Protein AF-F3NF73-F1 (afdb_monomer_lite)

Secondary structure (DSSP, 8-state):
-----SS-EEE--TT-EEEE---TT-EEEEEE-SS-EEEEEE-SS-S-STT---HHHHHHHHGGG--STT-EEEEEETTHHHHHHHHHHH-TTSEEEEEE--S-EEEETT--EESSHHHHHHHHT-S------

Structure (mmCIF, N/CA/C/O backbone):
data_AF-F3NF73-F1
#
_entry.id   AF-F3NF73-F1
#
loop_
_atom_site.group_PDB
_atom_site.id
_atom_site.type_symbol
_atom_site.label_atom_id
_atom_site.label_alt_id
_atom_site.label_comp_id
_atom_site.label_asym_id
_atom_site.label_entity_id
_atom_site.label_seq_id
_atom_site.pdbx_PDB_ins_code
_atom_site.Cartn_x
_atom_site.Cartn_y
_atom_site.Cartn_z
_atom_site.occupancy
_atom_site.B_iso_or_equiv
_atom_site.auth_seq_id
_atom_site.auth_comp_id
_atom_site.auth_asym_id
_atom_site.auth_atom_id
_atom_site.pdbx_PDB_model_num
ATOM 1 N N . MET A 1 1 ? -12.069 3.235 -15.873 1.00 43.12 1 MET A N 1
ATOM 2 C CA . MET A 1 1 ? -11.121 4.372 -15.953 1.00 43.12 1 MET A CA 1
ATOM 3 C C . MET A 1 1 ? -9.745 3.858 -15.564 1.00 43.12 1 MET A C 1
ATOM 5 O O . MET A 1 1 ? -9.681 3.133 -14.585 1.00 43.12 1 MET A O 1
ATOM 9 N N . ARG A 1 2 ? -8.672 4.197 -16.294 1.00 45.69 2 ARG A N 1
ATOM 10 C CA . ARG A 1 2 ? -7.299 3.858 -15.869 1.00 45.69 2 ARG A CA 1
ATOM 11 C C . ARG A 1 2 ? -6.943 4.677 -14.631 1.00 45.69 2 ARG A C 1
ATOM 13 O O . ARG A 1 2 ? -6.975 5.909 -14.707 1.00 45.69 2 ARG A O 1
ATOM 20 N N . GLN A 1 3 ? -6.612 4.037 -13.513 1.00 47.16 3 GLN A N 1
ATOM 21 C CA . GLN A 1 3 ? -6.184 4.759 -12.309 1.00 47.16 3 GLN A CA 1
ATOM 22 C C . GLN A 1 3 ? -4.704 5.136 -12.411 1.00 47.16 3 GLN A C 1
ATOM 24 O O . GLN A 1 3 ? -3.843 4.515 -11.804 1.00 47.16 3 GLN A O 1
ATOM 29 N N . GLY A 1 4 ? -4.415 6.174 -13.200 1.00 47.41 4 GLY A N 1
ATOM 30 C CA . GLY A 1 4 ? -3.084 6.782 -13.274 1.00 47.41 4 GLY A CA 1
ATOM 31 C C . GLY A 1 4 ? -2.764 7.636 -12.041 1.00 47.41 4 GLY A C 1
ATOM 32 O O . GLY A 1 4 ? -3.638 8.320 -11.497 1.00 47.41 4 GLY A O 1
ATOM 33 N N . ASN A 1 5 ? -1.500 7.608 -11.606 1.00 55.12 5 ASN A N 1
ATOM 34 C CA . ASN A 1 5 ? -1.037 8.229 -10.364 1.00 55.12 5 ASN A CA 1
ATOM 35 C C . ASN A 1 5 ? -1.255 9.746 -10.378 1.00 55.12 5 ASN A C 1
ATOM 37 O O . ASN A 1 5 ? -0.649 10.478 -11.162 1.00 55.12 5 ASN A O 1
ATOM 41 N N . LYS A 1 6 ? -2.098 10.244 -9.469 1.00 51.03 6 LYS A N 1
ATOM 42 C CA . LYS A 1 6 ? -2.194 11.689 -9.216 1.00 51.03 6 LYS A CA 1
ATOM 43 C C . LYS A 1 6 ? -1.706 12.119 -7.836 1.00 51.03 6 LYS A C 1
ATOM 45 O O . LYS A 1 6 ? -1.393 13.296 -7.707 1.00 51.03 6 LYS A O 1
ATOM 50 N N . LYS A 1 7 ? -1.618 11.214 -6.849 1.00 61.75 7 LYS A N 1
ATOM 51 C CA . LYS A 1 7 ? -1.017 11.390 -5.507 1.00 61.75 7 LYS A CA 1
ATOM 52 C C . LYS A 1 7 ? -1.110 10.070 -4.729 1.00 61.75 7 LYS A C 1
ATOM 54 O O . LYS A 1 7 ? -2.041 9.298 -4.965 1.00 61.75 7 LYS A O 1
ATOM 59 N N . GLY A 1 8 ? -0.188 9.830 -3.792 1.00 72.44 8 GLY A N 1
ATOM 60 C CA . GLY A 1 8 ? -0.390 8.803 -2.766 1.00 72.44 8 GLY A CA 1
ATOM 61 C C . GLY A 1 8 ? -1.706 9.056 -2.020 1.00 72.44 8 GLY A C 1
ATOM 62 O O . GLY A 1 8 ? -2.080 10.206 -1.778 1.00 72.44 8 GLY A O 1
ATOM 63 N N . LYS A 1 9 ? -2.440 7.991 -1.703 1.00 84.25 9 LYS A N 1
ATOM 64 C CA . LYS A 1 9 ? -3.702 8.045 -0.956 1.00 84.25 9 LYS A CA 1
ATOM 65 C C . LYS A 1 9 ? -3.412 7.696 0.505 1.00 84.25 9 LYS A C 1
ATOM 67 O O . LYS A 1 9 ? -2.584 6.827 0.759 1.00 84.25 9 LYS A O 1
ATOM 72 N N . LYS A 1 10 ? -4.093 8.336 1.458 1.00 87.25 10 LYS A N 1
ATOM 73 C CA . LYS A 1 10 ? -4.008 7.984 2.885 1.00 87.25 10 LYS A CA 1
ATOM 74 C C . LYS A 1 10 ? -5.357 8.081 3.576 1.00 87.25 10 LYS A C 1
ATOM 76 O O . LYS A 1 10 ? -6.229 8.833 3.135 1.00 87.25 10 LYS A O 1
ATOM 81 N N . THR A 1 11 ? -5.512 7.356 4.672 1.00 88.19 11 THR A N 1
ATOM 82 C CA . THR A 1 11 ? -6.686 7.447 5.533 1.00 88.19 11 THR A CA 1
ATOM 83 C C . THR A 1 11 ? -6.364 7.024 6.963 1.00 88.19 11 THR A C 1
ATOM 85 O O . THR A 1 11 ? -5.512 6.172 7.186 1.00 88.19 11 THR A O 1
ATOM 88 N N . THR A 1 12 ? -7.062 7.627 7.919 1.00 90.62 12 THR A N 1
ATOM 89 C CA . THR A 1 12 ? -7.156 7.184 9.321 1.00 90.62 12 THR A CA 1
ATOM 90 C C . THR A 1 12 ? -8.554 6.639 9.642 1.00 90.62 12 THR A C 1
ATOM 92 O O . THR A 1 12 ? -8.845 6.265 10.773 1.00 90.62 12 THR A O 1
ATOM 95 N N . SER A 1 13 ? -9.459 6.625 8.656 1.00 90.81 13 SER A N 1
ATOM 96 C CA . SER A 1 13 ? -10.812 6.092 8.806 1.00 90.81 13 SER A CA 1
ATOM 97 C C . SER A 1 13 ? -10.782 4.594 8.544 1.00 90.81 13 SER A C 1
ATOM 99 O O . SER A 1 13 ? -10.415 4.175 7.448 1.00 90.81 13 SER A O 1
ATOM 101 N N . ARG A 1 14 ? -11.190 3.804 9.542 1.00 87.75 14 ARG A N 1
ATOM 102 C CA . ARG A 1 14 ? -11.182 2.334 9.476 1.00 87.75 14 ARG A CA 1
ATOM 103 C C . ARG A 1 14 ? -12.079 1.776 8.371 1.00 87.75 14 ARG A C 1
ATOM 105 O O . ARG A 1 14 ? -11.715 0.786 7.753 1.00 87.75 14 ARG A O 1
ATOM 112 N N . ASP A 1 15 ? -13.175 2.465 8.062 1.00 85.62 15 ASP A N 1
ATOM 113 C CA . ASP A 1 15 ? -14.158 2.025 7.062 1.00 85.62 15 ASP A CA 1
ATOM 114 C C . ASP A 1 15 ? -13.735 2.327 5.616 1.00 85.62 15 ASP A C 1
ATOM 116 O O . ASP A 1 15 ? -14.391 1.905 4.663 1.00 85.62 15 ASP A O 1
ATOM 120 N N . LYS A 1 16 ? -12.645 3.081 5.412 1.00 88.62 16 LYS A N 1
ATOM 121 C CA . LYS A 1 16 ? -12.166 3.403 4.066 1.00 88.62 16 LYS A CA 1
ATOM 122 C C . LYS A 1 16 ? -11.294 2.297 3.492 1.00 88.62 16 LYS A C 1
ATOM 124 O O . LYS A 1 16 ? -10.409 1.765 4.154 1.00 88.62 16 LYS A O 1
ATOM 129 N N . VAL A 1 17 ? -11.469 2.059 2.194 1.00 89.94 17 VAL A N 1
ATOM 130 C CA . VAL A 1 17 ? -10.586 1.214 1.386 1.00 89.94 17 VAL A CA 1
ATOM 131 C C . VAL A 1 17 ? -9.852 2.082 0.370 1.00 89.94 17 VAL A C 1
ATOM 133 O O . VAL A 1 17 ? -10.464 2.763 -0.452 1.00 89.94 17 VAL A O 1
ATOM 136 N N . LEU A 1 18 ? -8.525 2.058 0.415 1.00 90.19 18 LEU A N 1
ATOM 137 C CA . LEU A 1 18 ? -7.673 2.609 -0.629 1.00 90.19 18 LEU A CA 1
ATOM 138 C C . LEU A 1 18 ? -7.393 1.508 -1.645 1.00 90.19 18 LEU A C 1
ATOM 140 O O . LEU A 1 18 ? -7.080 0.377 -1.275 1.00 90.19 18 LEU A O 1
ATOM 144 N N . TYR A 1 19 ? -7.495 1.831 -2.928 1.00 89.94 19 TYR A N 1
ATOM 145 C CA . TYR A 1 19 ? -7.274 0.854 -3.984 1.00 89.94 19 TYR A CA 1
ATOM 146 C C . TYR A 1 19 ? -6.609 1.470 -5.214 1.00 89.94 19 TYR A C 1
ATOM 148 O O . TYR A 1 19 ? -6.630 2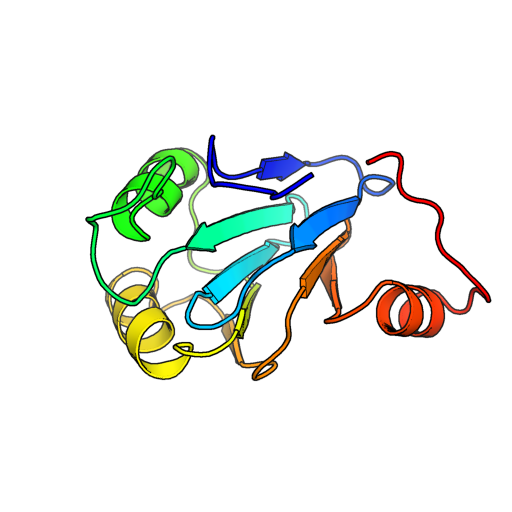.692 -5.420 1.00 89.94 19 TYR A O 1
ATOM 156 N N . THR A 1 20 ? -5.999 0.604 -6.018 1.00 87.19 20 THR A N 1
ATOM 157 C CA . THR A 1 20 ? -5.433 0.927 -7.326 1.00 87.19 20 THR A CA 1
ATOM 158 C C . THR A 1 20 ? -5.539 -0.279 -8.261 1.00 87.19 20 THR A C 1
ATOM 160 O O . THR A 1 20 ? -5.621 -1.423 -7.805 1.00 87.19 20 THR A O 1
ATOM 163 N N . SER A 1 21 ? -5.562 -0.010 -9.562 1.00 85.69 21 SER A N 1
ATOM 164 C CA . SER A 1 21 ? -5.677 -0.981 -10.652 1.00 85.69 21 SER A CA 1
ATOM 165 C C . SER A 1 21 ? -4.590 -0.733 -11.696 1.00 85.69 21 SER A C 1
ATOM 167 O O . SER A 1 21 ? -3.822 0.222 -11.571 1.00 85.69 21 SER A O 1
ATOM 169 N N . ASP A 1 22 ? -4.572 -1.564 -12.739 1.00 81.31 22 ASP A N 1
ATOM 170 C CA . ASP A 1 22 ? -3.681 -1.439 -13.895 1.00 81.31 22 ASP A CA 1
ATOM 171 C C . ASP A 1 22 ? -2.200 -1.490 -13.494 1.00 81.31 22 ASP A C 1
ATOM 173 O O . ASP A 1 22 ? -1.383 -0.707 -13.980 1.00 81.31 22 ASP A O 1
ATOM 177 N N . LEU A 1 23 ? -1.861 -2.379 -12.552 1.00 79.81 23 LEU A N 1
ATOM 178 C CA . LEU A 1 23 ? -0.494 -2.474 -12.056 1.00 79.81 23 LEU A CA 1
ATOM 179 C C . LEU A 1 23 ? 0.471 -2.963 -13.137 1.00 79.81 23 LEU A C 1
ATOM 181 O O . LEU A 1 23 ? 1.531 -2.367 -13.232 1.00 79.81 23 LEU A O 1
ATOM 185 N N . GLY A 1 24 ? 0.153 -3.959 -13.973 1.00 78.75 24 GLY A N 1
ATOM 186 C CA . GLY A 1 24 ? 1.092 -4.463 -14.988 1.00 78.75 24 GLY A CA 1
ATOM 187 C C . GLY A 1 24 ? 2.547 -4.562 -14.465 1.00 78.75 24 GLY A C 1
ATOM 188 O O . GLY A 1 24 ? 2.807 -5.342 -13.546 1.00 78.75 24 GLY A O 1
ATOM 189 N N . PRO A 1 25 ? 3.506 -3.751 -14.971 1.00 79.06 25 PRO A N 1
ATOM 190 C CA . PRO A 1 25 ? 4.877 -3.727 -14.452 1.00 79.06 25 PRO A CA 1
ATOM 191 C C . PRO A 1 25 ? 5.057 -2.965 -13.121 1.00 79.06 25 PRO A C 1
ATOM 193 O O . PRO A 1 25 ? 6.030 -3.231 -12.414 1.00 79.06 25 PRO A O 1
ATOM 196 N N . CYS A 1 26 ? 4.157 -2.038 -12.783 1.00 83.81 26 CYS A N 1
ATOM 197 C CA . CYS A 1 26 ? 4.168 -1.170 -11.604 1.00 83.81 26 CYS A CA 1
ATOM 198 C C . CYS A 1 26 ? 4.059 -1.936 -10.276 1.00 83.81 26 CYS A C 1
ATOM 200 O O . CYS A 1 26 ? 3.819 -3.144 -10.217 1.00 83.81 26 CYS A O 1
ATOM 202 N N . VAL A 1 27 ? 4.219 -1.196 -9.177 1.00 86.56 27 VAL A N 1
ATOM 203 C CA . VAL A 1 27 ? 4.120 -1.693 -7.804 1.00 86.56 27 VAL A CA 1
ATOM 204 C C . VAL A 1 27 ? 3.184 -0.808 -6.989 1.00 86.56 27 VAL A C 1
ATOM 206 O O . VAL A 1 27 ? 3.382 0.400 -6.883 1.00 86.56 27 VAL A O 1
ATOM 209 N N . ALA A 1 28 ? 2.190 -1.415 -6.351 1.00 89.56 28 ALA A N 1
ATOM 210 C CA . ALA A 1 28 ? 1.454 -0.809 -5.258 1.00 89.56 28 ALA A CA 1
ATOM 211 C C . ALA A 1 28 ? 2.231 -0.979 -3.948 1.00 89.56 28 ALA A C 1
ATOM 213 O O . ALA A 1 28 ? 2.527 -2.098 -3.524 1.00 89.56 28 ALA A O 1
ATOM 214 N N . VAL A 1 29 ? 2.513 0.140 -3.288 1.00 89.38 29 VAL A N 1
ATOM 215 C CA . VAL A 1 29 ? 3.095 0.217 -1.948 1.00 89.38 29 VAL A CA 1
ATOM 216 C C . VAL A 1 29 ? 1.978 0.555 -0.974 1.00 89.38 29 VAL A C 1
ATOM 218 O O . VAL A 1 29 ? 1.455 1.668 -0.990 1.00 89.38 29 VAL A O 1
ATOM 221 N N . CYS A 1 30 ? 1.597 -0.410 -0.147 1.00 91.56 30 CYS A N 1
ATOM 222 C CA . CYS A 1 30 ? 0.539 -0.269 0.847 1.00 91.56 30 CYS A CA 1
ATOM 223 C C . CYS A 1 30 ? 1.178 -0.254 2.235 1.00 91.56 30 CYS A C 1
ATOM 225 O O . CYS A 1 30 ? 1.877 -1.203 2.572 1.00 91.56 30 CYS A O 1
ATOM 227 N N . GLY A 1 31 ? 0.962 0.786 3.034 1.00 91.56 31 GLY A N 1
ATOM 228 C CA . GLY A 1 31 ? 1.553 0.882 4.369 1.00 91.56 31 GLY A CA 1
ATOM 229 C C . GLY A 1 31 ? 0.516 1.046 5.466 1.00 91.56 31 GLY A C 1
ATOM 230 O O . GLY A 1 31 ? -0.508 1.690 5.244 1.00 91.56 31 GLY A O 1
ATOM 231 N N . PHE A 1 32 ? 0.807 0.494 6.641 1.00 92.38 32 PHE A N 1
ATOM 232 C CA . PHE A 1 32 ? -0.002 0.643 7.848 1.00 92.38 32 PHE A CA 1
ATOM 233 C C . PHE A 1 32 ? 0.868 0.704 9.111 1.00 92.38 32 PHE A C 1
ATOM 235 O O . PHE A 1 32 ? 1.800 -0.090 9.229 1.00 92.38 32 PHE A O 1
ATOM 242 N N . ASP A 1 33 ? 0.558 1.604 10.048 1.00 90.06 33 ASP A N 1
ATOM 243 C CA . ASP A 1 33 ? 1.278 1.780 11.330 1.00 90.06 33 ASP A CA 1
ATOM 244 C C . ASP A 1 33 ? 0.453 1.415 12.580 1.00 90.06 33 ASP A C 1
ATOM 246 O O . ASP A 1 33 ? 0.888 1.652 13.704 1.00 90.06 33 ASP A O 1
ATOM 250 N N . GLY A 1 34 ? -0.754 0.869 12.405 1.00 89.88 34 GLY A N 1
ATOM 251 C CA . GLY A 1 34 ? -1.714 0.643 13.494 1.00 89.88 34 GLY A CA 1
ATOM 252 C C . GLY A 1 34 ? -2.844 1.677 13.559 1.00 89.88 34 GLY A C 1
ATOM 253 O O . GLY A 1 34 ? -3.891 1.396 14.142 1.00 89.88 34 GLY A O 1
ATOM 254 N N . ASN A 1 35 ? -2.675 2.844 12.931 1.00 90.25 35 ASN A N 1
ATOM 255 C CA . ASN A 1 35 ? -3.649 3.939 12.945 1.00 90.25 35 ASN A CA 1
ATOM 256 C C . ASN A 1 35 ? -3.920 4.545 11.556 1.00 90.25 35 ASN A C 1
ATOM 258 O O . ASN A 1 35 ? -5.028 4.992 11.265 1.00 90.25 35 ASN A O 1
ATOM 262 N N . THR A 1 36 ? -2.912 4.569 10.693 1.00 89.69 36 THR A N 1
ATOM 263 C CA . THR A 1 36 ? -2.918 5.235 9.395 1.00 89.69 36 THR A CA 1
ATOM 264 C C . THR A 1 36 ? -2.607 4.227 8.306 1.00 89.69 36 THR A C 1
ATOM 266 O O . THR A 1 36 ? -1.558 3.588 8.323 1.00 89.69 36 THR A O 1
ATOM 269 N N . ALA A 1 37 ? -3.483 4.138 7.309 1.00 91.25 37 ALA A N 1
ATOM 270 C CA . ALA A 1 37 ? -3.230 3.393 6.085 1.00 91.25 37 ALA A CA 1
ATOM 271 C C . ALA A 1 37 ? -2.837 4.344 4.948 1.00 91.25 37 ALA A C 1
ATOM 273 O O . ALA A 1 37 ? -3.419 5.424 4.791 1.00 91.25 37 ALA A O 1
ATOM 274 N N . PHE A 1 38 ? -1.889 3.933 4.108 1.00 89.19 38 PHE A N 1
ATOM 275 C CA . PHE A 1 38 ? -1.578 4.621 2.857 1.00 89.19 38 PHE A CA 1
ATOM 276 C C . PHE A 1 38 ? -1.418 3.660 1.685 1.00 89.19 38 PHE A C 1
ATOM 278 O O . PHE A 1 38 ? -1.121 2.478 1.847 1.00 89.19 38 PHE A O 1
ATOM 285 N N . MET A 1 39 ? -1.570 4.208 0.482 1.00 89.06 39 MET A N 1
ATOM 286 C CA . MET A 1 39 ? -1.306 3.523 -0.773 1.00 89.06 39 MET A CA 1
ATOM 287 C C . MET A 1 39 ? -0.591 4.447 -1.759 1.00 89.06 39 MET A C 1
ATOM 289 O O . MET A 1 39 ? -1.038 5.565 -2.021 1.00 89.06 39 MET A O 1
ATOM 293 N N . ILE A 1 40 ? 0.478 3.942 -2.365 1.00 86.19 40 ILE A N 1
ATOM 294 C CA . ILE A 1 40 ? 1.151 4.536 -3.521 1.00 86.19 40 ILE A CA 1
ATOM 295 C C . ILE A 1 40 ? 1.046 3.535 -4.662 1.00 86.19 40 ILE A C 1
ATOM 297 O O . ILE A 1 40 ? 1.371 2.370 -4.474 1.00 86.19 40 ILE A O 1
ATOM 301 N N . HIS A 1 41 ? 0.652 3.981 -5.845 1.00 85.81 41 HIS A N 1
ATOM 302 C CA . HIS A 1 41 ? 0.925 3.247 -7.074 1.00 85.81 41 HIS A CA 1
ATOM 303 C C . HIS A 1 41 ? 2.213 3.841 -7.655 1.00 85.81 41 HIS A C 1
ATOM 305 O O . HIS A 1 41 ? 2.316 5.051 -7.863 1.00 85.81 41 HIS A O 1
ATOM 311 N N . SER A 1 42 ? 3.235 3.007 -7.817 1.00 78.69 42 SER A N 1
ATOM 312 C CA . SER A 1 42 ? 4.566 3.412 -8.252 1.00 78.69 42 SER A CA 1
ATOM 313 C C . SER A 1 42 ? 4.927 2.731 -9.556 1.00 78.69 42 SER A C 1
ATOM 315 O O . SER A 1 42 ? 4.885 1.508 -9.666 1.00 78.69 42 SER A O 1
ATOM 317 N N . ASP A 1 43 ? 5.322 3.537 -10.534 1.00 73.19 43 ASP A N 1
ATOM 318 C CA . ASP A 1 43 ? 5.884 3.019 -11.769 1.00 73.19 43 ASP A CA 1
ATOM 319 C C . ASP A 1 43 ? 7.358 2.676 -11.561 1.00 73.19 43 ASP A C 1
ATOM 321 O O . ASP A 1 43 ? 8.212 3.542 -11.355 1.00 73.19 43 ASP A O 1
ATOM 325 N N . SER A 1 44 ? 7.641 1.388 -11.583 1.00 57.56 44 SER A N 1
ATOM 326 C CA . SER A 1 44 ? 8.944 0.792 -11.320 1.00 57.56 44 SER A CA 1
ATOM 327 C C . SER A 1 44 ? 9.867 0.736 -12.539 1.00 57.56 44 SER A C 1
ATOM 329 O O . SER A 1 44 ? 11.028 0.362 -12.386 1.00 57.56 44 SER A O 1
ATOM 331 N N . THR A 1 45 ? 9.385 1.100 -13.735 1.00 51.81 45 THR A N 1
ATOM 332 C CA . THR A 1 45 ? 10.125 0.931 -15.006 1.00 51.81 45 THR A CA 1
ATOM 333 C C . THR A 1 45 ? 10.699 2.220 -15.594 1.00 51.81 45 THR A C 1
ATOM 335 O O . THR A 1 45 ? 11.351 2.189 -16.634 1.00 51.81 45 THR A O 1
ATOM 338 N N . GLY A 1 46 ? 10.530 3.353 -14.913 1.00 47.00 46 GLY A N 1
ATOM 339 C CA . GLY A 1 46 ? 11.095 4.634 -15.336 1.00 47.00 46 GLY A CA 1
ATOM 340 C C . GLY A 1 46 ? 10.051 5.578 -15.930 1.00 47.00 46 GLY A C 1
ATOM 341 O O . GLY A 1 46 ? 9.535 5.361 -17.017 1.00 47.00 46 GLY A O 1
ATOM 342 N N . THR A 1 47 ? 9.746 6.620 -15.156 1.00 46.84 47 THR A N 1
ATOM 343 C CA . THR A 1 47 ? 9.477 8.047 -15.476 1.00 46.84 47 THR A CA 1
ATOM 344 C C . THR A 1 47 ? 8.817 8.542 -16.787 1.00 46.84 47 THR A C 1
ATOM 346 O O . THR A 1 47 ? 8.309 9.657 -16.776 1.00 46.84 47 THR A O 1
ATOM 349 N N . SER A 1 48 ? 8.730 7.819 -17.898 1.00 43.09 48 SER A N 1
ATOM 350 C CA . SER A 1 48 ? 8.267 8.319 -19.220 1.00 43.09 48 SER A CA 1
ATOM 351 C C . SER A 1 48 ? 6.743 8.214 -19.533 1.00 43.09 48 SER A C 1
ATOM 353 O O . SER A 1 48 ? 6.355 7.627 -20.540 1.00 43.09 48 SER A O 1
ATOM 355 N N . GLY A 1 49 ? 5.833 8.551 -18.614 1.00 40.97 49 GLY A N 1
ATOM 356 C CA . GLY A 1 49 ? 4.404 8.185 -18.707 1.00 40.97 49 GLY A CA 1
ATOM 357 C C . GLY A 1 49 ? 3.498 9.076 -17.864 1.00 40.97 49 GLY A C 1
ATOM 358 O O . GLY A 1 49 ? 3.908 9.645 -16.853 1.00 40.97 49 GLY A O 1
ATOM 359 N N . ILE A 1 50 ? 2.270 9.267 -18.340 1.00 35.88 50 ILE A N 1
ATOM 360 C CA . ILE A 1 50 ? 1.358 10.306 -17.850 1.00 35.88 50 ILE A CA 1
ATOM 361 C C . ILE A 1 50 ? 0.850 9.934 -16.452 1.00 35.88 50 ILE A C 1
ATOM 363 O O . ILE A 1 50 ? 0.212 8.901 -16.272 1.00 35.88 50 ILE A O 1
ATOM 367 N N . GLY A 1 51 ? 1.126 10.793 -15.465 1.00 44.19 51 GLY A N 1
ATOM 368 C CA . GLY A 1 51 ? 0.764 10.545 -14.069 1.00 44.19 51 GLY A CA 1
ATOM 369 C C . GLY A 1 51 ? 1.657 9.499 -13.410 1.00 44.19 51 GLY A C 1
ATOM 370 O O . GLY A 1 51 ? 1.145 8.602 -12.766 1.00 44.19 51 GLY A O 1
ATOM 371 N N . ARG A 1 52 ? 2.981 9.548 -13.597 1.00 50.75 52 ARG A N 1
ATOM 372 C CA . ARG A 1 52 ? 3.956 8.711 -12.876 1.00 50.75 52 ARG A CA 1
ATOM 373 C C . ARG A 1 52 ? 4.324 9.372 -11.545 1.00 50.75 52 ARG A C 1
ATOM 375 O O . ARG A 1 52 ? 4.994 10.397 -11.537 1.00 50.75 52 ARG A O 1
ATOM 382 N N . THR A 1 53 ? 3.899 8.805 -10.414 1.00 54.50 53 THR A N 1
ATOM 383 C CA . THR A 1 53 ? 4.489 9.155 -9.114 1.00 54.50 53 THR A CA 1
ATOM 384 C C . THR A 1 53 ? 5.731 8.290 -8.963 1.00 54.50 53 THR A C 1
ATOM 386 O O . THR A 1 53 ? 5.623 7.070 -8.811 1.00 54.50 53 THR A O 1
ATOM 389 N N . SER A 1 54 ? 6.919 8.898 -9.060 1.00 60.12 54 SER A N 1
ATOM 390 C CA . SER A 1 54 ? 8.139 8.166 -8.724 1.00 60.12 54 SER A CA 1
ATOM 391 C C . SER A 1 54 ? 8.001 7.663 -7.286 1.00 60.12 54 SER A C 1
ATOM 393 O O . SER A 1 54 ? 7.405 8.344 -6.447 1.00 60.12 54 SER A O 1
ATOM 395 N N . LEU A 1 55 ? 8.511 6.466 -6.987 1.00 64.50 55 LEU A N 1
ATOM 396 C CA . LEU A 1 55 ? 8.494 5.924 -5.624 1.00 64.50 55 LEU A CA 1
ATOM 397 C C . LEU A 1 55 ? 8.987 6.975 -4.616 1.00 64.50 55 LEU A C 1
ATOM 399 O O . LEU A 1 55 ? 8.374 7.174 -3.574 1.00 64.50 55 LEU A O 1
ATOM 403 N N . LYS A 1 56 ? 10.020 7.732 -5.008 1.00 63.09 56 LYS A N 1
ATOM 404 C CA . LYS A 1 56 ? 10.577 8.876 -4.284 1.00 63.09 56 LYS A CA 1
ATOM 405 C C . LYS A 1 56 ? 9.564 10.000 -4.038 1.00 63.09 56 LYS A C 1
ATOM 407 O O . LYS A 1 56 ? 9.495 10.477 -2.916 1.00 63.09 56 LYS A O 1
ATOM 412 N N . ASP A 1 57 ? 8.788 10.430 -5.030 1.00 64.25 57 ASP A N 1
ATOM 413 C CA . ASP A 1 57 ? 7.799 11.510 -4.859 1.00 64.25 57 ASP A CA 1
ATOM 414 C C . ASP A 1 57 ? 6.599 11.056 -4.030 1.00 64.25 57 ASP A C 1
ATOM 416 O O . ASP A 1 57 ? 6.109 11.797 -3.174 1.00 64.25 57 ASP A O 1
ATOM 420 N N . GLY A 1 58 ? 6.162 9.811 -4.242 1.00 66.19 58 GLY A N 1
ATOM 421 C CA . GLY A 1 58 ? 5.123 9.179 -3.436 1.00 66.19 58 GLY A CA 1
ATOM 422 C C . GLY A 1 58 ? 5.556 9.143 -1.981 1.00 66.19 58 GLY A C 1
ATOM 423 O O . GLY A 1 58 ? 4.850 9.644 -1.115 1.00 66.19 58 GLY A O 1
ATOM 424 N N . ILE A 1 59 ? 6.770 8.670 -1.729 1.00 64.94 59 ILE A N 1
ATOM 425 C CA . ILE A 1 59 ? 7.373 8.649 -0.404 1.00 64.94 59 ILE A CA 1
ATOM 426 C C . ILE A 1 59 ? 7.586 10.053 0.159 1.00 64.94 59 ILE A C 1
ATOM 428 O O . ILE A 1 59 ? 7.231 10.279 1.301 1.00 64.94 59 ILE A O 1
ATOM 432 N N . ASN A 1 60 ? 8.107 11.020 -0.596 1.00 63.56 60 ASN A N 1
ATOM 433 C CA . ASN A 1 60 ? 8.315 12.386 -0.102 1.00 63.56 60 ASN A CA 1
ATOM 434 C C . ASN A 1 60 ? 6.996 13.029 0.349 1.00 63.56 60 ASN A C 1
ATOM 436 O O . ASN A 1 60 ? 6.975 13.736 1.353 1.00 63.56 60 ASN A O 1
ATOM 440 N N . SER A 1 61 ? 5.881 12.727 -0.330 1.00 62.78 61 SER A N 1
ATOM 441 C CA . SER A 1 61 ? 4.545 13.136 0.127 1.00 62.78 61 SER A CA 1
ATOM 442 C C . SER A 1 61 ? 4.100 12.439 1.427 1.00 62.78 61 SER A C 1
ATOM 444 O O . SER A 1 61 ? 3.243 12.956 2.143 1.00 62.78 61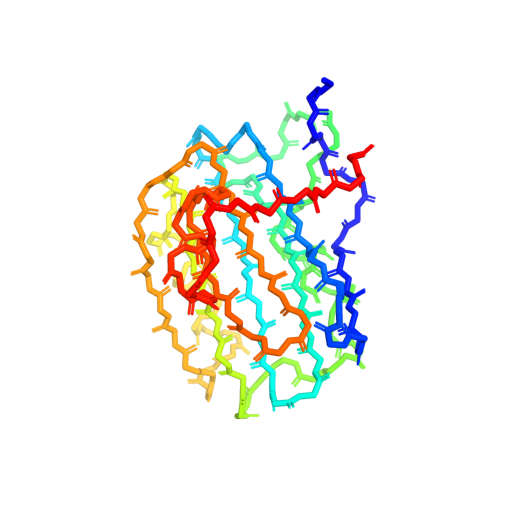 SER A O 1
ATOM 446 N N . LEU A 1 62 ? 4.716 11.300 1.755 1.00 61.06 62 LEU A N 1
ATOM 447 C CA . LEU A 1 62 ? 4.508 10.498 2.963 1.00 61.06 62 LEU A CA 1
ATOM 448 C C . LEU A 1 62 ? 5.558 10.740 4.062 1.00 61.06 62 LEU A C 1
ATOM 450 O O . LEU A 1 62 ? 5.297 10.366 5.197 1.00 61.06 62 LEU A O 1
ATOM 454 N N . VAL A 1 63 ? 6.710 11.375 3.792 1.00 53.06 63 VAL A N 1
ATOM 455 C CA . VAL A 1 63 ? 7.769 11.650 4.796 1.00 53.06 63 VAL A CA 1
ATOM 456 C C . VAL A 1 63 ? 7.233 12.490 5.961 1.00 53.06 63 VAL A C 1
ATOM 458 O O . VAL A 1 63 ? 7.676 12.317 7.091 1.00 53.06 63 VAL A O 1
ATOM 461 N N . ALA A 1 64 ? 6.200 13.306 5.736 1.00 57.44 64 ALA A N 1
ATOM 462 C CA . ALA A 1 64 ? 5.478 13.997 6.808 1.00 57.44 64 ALA A CA 1
ATOM 463 C C . ALA A 1 64 ? 4.741 13.054 7.792 1.00 57.44 64 ALA A C 1
ATOM 465 O O . ALA A 1 64 ? 4.257 13.516 8.818 1.00 57.44 64 ALA A O 1
ATOM 466 N N . MET A 1 65 ? 4.619 11.758 7.486 1.00 58.56 65 MET A N 1
ATOM 467 C CA . MET A 1 65 ? 3.910 10.753 8.291 1.00 58.56 65 MET A CA 1
ATOM 468 C C . MET A 1 65 ? 4.838 9.857 9.122 1.00 58.56 65 MET A C 1
ATOM 470 O O . MET A 1 65 ? 4.343 9.122 9.966 1.00 58.56 65 MET A O 1
ATOM 474 N N . GLY A 1 66 ? 6.156 9.884 8.882 1.00 60.31 66 GLY A N 1
ATOM 475 C CA . GLY A 1 66 ? 7.113 9.051 9.618 1.00 60.31 66 GLY A CA 1
ATOM 476 C C . GLY A 1 66 ? 7.058 7.557 9.273 1.00 60.31 66 GLY A C 1
ATOM 477 O O . GLY A 1 66 ? 7.006 6.730 10.175 1.00 60.31 66 GLY A O 1
ATOM 478 N N . THR A 1 67 ? 7.070 7.191 7.985 1.00 65.69 67 THR A N 1
ATOM 479 C CA . THR A 1 67 ? 7.194 5.786 7.547 1.00 65.69 67 THR A CA 1
ATOM 480 C C . THR A 1 67 ? 8.523 5.205 8.041 1.00 65.69 67 THR A C 1
ATOM 482 O O . THR A 1 67 ? 9.572 5.683 7.627 1.00 65.69 67 THR A O 1
ATOM 485 N N . GLY A 1 68 ? 8.506 4.235 8.951 1.00 71.56 68 GLY A N 1
ATOM 486 C CA . GLY A 1 68 ? 9.688 3.762 9.686 1.00 71.56 68 GLY A CA 1
ATOM 487 C C . GLY A 1 68 ? 9.322 2.666 10.689 1.00 71.56 68 GLY A C 1
ATOM 488 O O . GLY A 1 68 ? 8.427 1.872 10.410 1.00 71.56 68 GLY A O 1
ATOM 489 N N . SER A 1 69 ? 9.980 2.622 11.851 1.00 78.69 69 SER A N 1
ATOM 490 C CA . SER A 1 69 ? 9.644 1.663 12.918 1.00 78.69 69 SER A CA 1
ATOM 491 C C . SER A 1 69 ? 8.139 1.658 13.227 1.00 78.69 69 SER A C 1
ATOM 493 O O . SER A 1 69 ? 7.511 2.714 13.302 1.00 78.69 69 SER A O 1
ATOM 495 N N . GLY A 1 70 ? 7.554 0.464 13.350 1.00 83.19 70 GLY A N 1
ATOM 496 C CA . GLY A 1 70 ? 6.113 0.265 13.551 1.00 83.19 70 GLY A CA 1
ATOM 497 C C . GLY A 1 70 ? 5.278 0.189 12.266 1.00 83.19 70 GLY A C 1
ATOM 498 O O . GLY A 1 70 ? 4.125 -0.232 12.323 1.00 83.19 70 GLY A O 1
ATOM 499 N N . TRP A 1 71 ? 5.846 0.511 11.099 1.00 89.38 71 TRP A N 1
ATOM 500 C CA . TRP A 1 71 ? 5.143 0.359 9.825 1.00 89.38 71 TRP A CA 1
ATOM 501 C C . TRP A 1 71 ? 5.255 -1.057 9.265 1.00 89.38 71 TRP A C 1
ATOM 503 O O . TRP A 1 71 ? 6.339 -1.634 9.184 1.00 89.38 71 TRP A O 1
ATOM 513 N N . THR A 1 72 ? 4.134 -1.573 8.769 1.00 92.69 72 THR A N 1
ATOM 514 C CA . THR A 1 72 ? 4.082 -2.719 7.858 1.00 92.69 72 THR A CA 1
ATOM 515 C C . THR A 1 72 ? 3.861 -2.215 6.438 1.00 92.69 72 THR A C 1
ATOM 517 O O . THR A 1 72 ? 2.844 -1.587 6.151 1.00 92.69 72 THR A O 1
ATOM 520 N N . ILE A 1 73 ? 4.801 -2.502 5.539 1.00 91.75 73 ILE A N 1
ATOM 521 C CA . ILE A 1 73 ? 4.778 -2.118 4.128 1.00 91.75 73 ILE A CA 1
ATOM 522 C C . ILE A 1 73 ? 4.565 -3.370 3.275 1.00 91.75 73 ILE A C 1
ATOM 524 O O . ILE A 1 73 ? 5.452 -4.206 3.111 1.00 91.75 73 ILE A O 1
ATOM 528 N N . SER A 1 74 ? 3.373 -3.490 2.701 1.00 93.81 74 SER A N 1
ATOM 529 C CA . SER A 1 74 ? 3.010 -4.543 1.758 1.00 93.81 74 SER A CA 1
ATOM 530 C C . SER A 1 74 ? 3.221 -4.094 0.314 1.00 93.81 74 SER A C 1
ATOM 532 O O . SER A 1 74 ? 2.796 -3.006 -0.078 1.00 93.81 74 SER A O 1
ATOM 534 N N . LEU A 1 75 ? 3.840 -4.953 -0.494 1.00 91.88 75 LEU A N 1
ATOM 535 C CA . LEU A 1 75 ? 4.177 -4.676 -1.891 1.00 91.88 75 LEU A CA 1
ATOM 536 C C . LEU A 1 75 ? 3.447 -5.651 -2.821 1.00 91.88 75 LEU A C 1
ATOM 538 O O . LEU A 1 75 ? 3.557 -6.869 -2.664 1.00 91.88 75 LEU A O 1
ATOM 542 N N . ILE A 1 76 ? 2.710 -5.119 -3.796 1.00 92.06 76 ILE A N 1
ATOM 543 C CA . ILE A 1 76 ? 1.966 -5.887 -4.809 1.00 92.06 76 ILE A CA 1
ATOM 544 C C . ILE A 1 76 ? 2.347 -5.366 -6.197 1.00 92.06 76 ILE A C 1
ATOM 546 O O . ILE A 1 76 ? 2.318 -4.160 -6.402 1.00 92.06 76 ILE A O 1
ATOM 550 N N . GLY A 1 77 ? 2.652 -6.241 -7.158 1.00 88.56 77 GLY A N 1
ATOM 551 C CA . GLY A 1 77 ? 2.902 -5.849 -8.555 1.00 88.56 77 GLY A CA 1
ATOM 552 C C . GLY A 1 77 ? 4.116 -6.527 -9.192 1.00 88.56 77 GLY A C 1
ATOM 553 O O . GLY A 1 77 ? 4.707 -7.419 -8.584 1.00 88.56 77 GLY A O 1
ATOM 554 N N . GLY A 1 78 ? 4.463 -6.119 -10.416 1.00 81.62 78 GLY A N 1
ATOM 555 C CA . GLY A 1 78 ? 5.453 -6.795 -11.269 1.00 81.62 78 GLY A CA 1
ATOM 556 C C . GLY A 1 78 ? 6.919 -6.542 -10.906 1.00 81.62 78 GLY A C 1
ATOM 557 O O . GLY A 1 78 ? 7.773 -7.393 -11.120 1.00 81.62 78 GLY A O 1
ATOM 558 N N . SER A 1 79 ? 7.243 -5.393 -10.305 1.00 80.62 79 SER A N 1
ATOM 559 C CA . SER A 1 79 ? 8.643 -5.011 -10.020 1.00 80.62 79 SER A CA 1
ATOM 560 C C . SER A 1 79 ? 8.952 -4.865 -8.528 1.00 80.62 79 SER A C 1
ATOM 562 O O . SER A 1 79 ? 9.730 -4.002 -8.107 1.00 80.62 79 SER A O 1
ATOM 564 N N . VAL A 1 80 ? 8.317 -5.700 -7.705 1.00 83.50 80 VAL A N 1
ATOM 565 C CA . VAL A 1 80 ? 8.458 -5.682 -6.240 1.00 83.50 80 VAL A CA 1
ATOM 566 C C . VAL A 1 80 ? 9.922 -5.727 -5.767 1.00 83.50 80 VAL A C 1
ATOM 568 O O . VAL A 1 80 ? 10.243 -4.923 -4.891 1.00 83.50 80 VAL A O 1
ATOM 571 N N . PRO A 1 81 ? 10.832 -6.564 -6.319 1.00 82.00 81 PRO A N 1
ATOM 572 C CA . PRO A 1 81 ? 12.209 -6.650 -5.819 1.00 82.00 81 PRO A CA 1
ATOM 573 C C . PRO A 1 81 ? 12.959 -5.310 -5.825 1.00 82.00 81 PRO A C 1
ATOM 575 O O . PRO A 1 81 ? 13.501 -4.909 -4.798 1.00 82.00 81 PRO A O 1
ATOM 578 N N . GLY A 1 82 ? 12.928 -4.569 -6.940 1.00 76.44 82 GLY A N 1
ATOM 579 C CA . GLY A 1 82 ? 13.615 -3.275 -7.047 1.00 76.44 82 GLY A CA 1
ATOM 580 C C . GLY A 1 82 ? 13.009 -2.200 -6.138 1.00 76.44 82 GLY A C 1
ATOM 581 O O . GLY A 1 82 ? 13.732 -1.450 -5.482 1.00 76.44 82 GLY A O 1
ATOM 582 N N . CYS A 1 83 ? 11.675 -2.169 -6.038 1.00 79.75 83 CYS A N 1
ATOM 583 C CA . CYS A 1 83 ? 10.963 -1.271 -5.126 1.00 79.75 83 CYS A CA 1
ATOM 584 C C . CYS A 1 83 ? 11.302 -1.567 -3.655 1.00 79.75 83 CYS A C 1
ATOM 586 O O . CYS A 1 83 ? 11.501 -0.648 -2.860 1.00 79.75 83 CYS A O 1
ATOM 588 N N . MET A 1 84 ? 11.383 -2.848 -3.295 1.00 84.56 84 MET A N 1
ATOM 589 C CA . MET A 1 84 ? 11.681 -3.302 -1.940 1.00 84.56 84 MET A CA 1
ATOM 590 C C . MET A 1 84 ? 13.100 -2.931 -1.516 1.00 84.56 84 MET A C 1
ATOM 592 O O . MET A 1 84 ? 13.263 -2.365 -0.438 1.00 84.56 84 MET A O 1
ATOM 596 N N . SER A 1 85 ? 14.105 -3.153 -2.371 1.00 83.00 85 SER A N 1
ATOM 597 C CA . SER A 1 85 ? 15.490 -2.765 -2.067 1.00 83.00 85 SER A CA 1
ATOM 598 C C . SER A 1 85 ? 15.632 -1.261 -1.818 1.00 83.00 85 SER A C 1
ATOM 600 O O . SER A 1 85 ? 16.310 -0.860 -0.875 1.00 83.00 85 SER A O 1
ATOM 602 N N . TYR A 1 86 ? 14.957 -0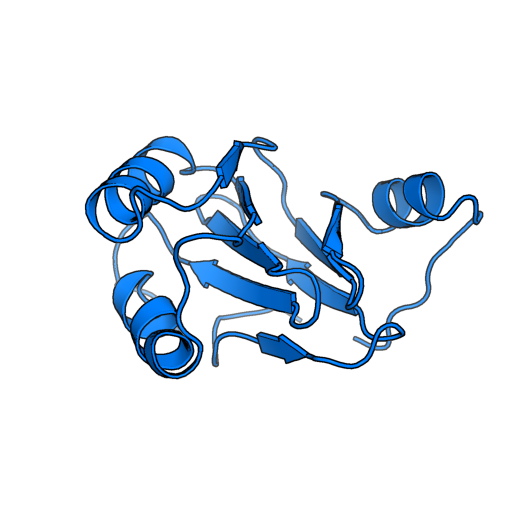.422 -2.615 1.00 80.88 86 TYR A N 1
ATOM 603 C CA . TYR A 1 86 ? 14.948 1.029 -2.402 1.00 80.88 86 TYR A CA 1
ATOM 604 C C . TYR A 1 86 ? 14.324 1.414 -1.053 1.00 80.88 86 TYR A C 1
ATOM 606 O O . TYR A 1 86 ? 14.864 2.252 -0.330 1.00 80.88 86 TYR A O 1
ATOM 614 N N . LEU A 1 87 ? 13.186 0.805 -0.707 1.00 82.06 87 LEU A N 1
ATOM 615 C CA . LEU A 1 87 ? 12.488 1.090 0.545 1.00 82.06 87 LEU A CA 1
ATOM 616 C C . LEU A 1 87 ? 13.293 0.630 1.763 1.00 82.06 87 LEU A C 1
ATOM 618 O O . LEU A 1 87 ? 13.459 1.413 2.689 1.00 82.06 87 LEU A O 1
ATOM 622 N N . GLN A 1 88 ? 13.854 -0.580 1.739 1.00 86.62 88 GLN A N 1
ATOM 623 C CA . GLN A 1 88 ? 14.642 -1.136 2.846 1.00 86.62 88 GLN A CA 1
ATOM 624 C C . GLN A 1 88 ? 15.882 -0.298 3.173 1.00 86.62 88 GLN A C 1
ATOM 626 O O . GLN A 1 88 ? 16.220 -0.142 4.342 1.00 86.62 88 GLN A O 1
ATOM 631 N N . GLN A 1 89 ? 16.531 0.302 2.169 1.00 83.00 89 GLN A N 1
ATOM 632 C CA . GLN A 1 89 ? 17.649 1.227 2.402 1.00 83.00 89 GLN A CA 1
ATOM 633 C C . GLN A 1 89 ? 17.221 2.518 3.111 1.00 83.00 89 GLN A C 1
ATOM 635 O O . GLN A 1 89 ? 18.034 3.154 3.778 1.00 83.00 89 GLN A O 1
ATOM 640 N N . ARG A 1 90 ? 15.965 2.942 2.937 1.00 80.56 90 ARG A N 1
ATOM 641 C CA . ARG A 1 90 ? 15.464 4.239 3.413 1.00 80.56 90 ARG A CA 1
ATOM 642 C C . ARG A 1 90 ? 14.648 4.129 4.699 1.00 80.56 90 ARG A C 1
ATOM 644 O O . ARG A 1 90 ? 14.650 5.065 5.491 1.00 80.56 90 ARG A O 1
ATOM 651 N N . TYR A 1 91 ? 13.995 2.989 4.895 1.00 83.94 91 TYR A N 1
ATOM 652 C CA . TYR A 1 91 ? 13.156 2.642 6.039 1.00 83.94 91 TYR A CA 1
ATOM 653 C C . TYR A 1 91 ? 13.528 1.240 6.541 1.00 83.94 91 TYR A C 1
ATOM 655 O O . TYR A 1 91 ? 12.737 0.304 6.392 1.00 83.94 91 TYR A O 1
ATOM 663 N N . PRO A 1 92 ? 14.742 1.061 7.091 1.00 86.31 92 PRO A N 1
ATOM 664 C CA . PRO A 1 92 ? 15.240 -0.255 7.494 1.00 86.31 92 PRO A CA 1
ATOM 665 C C . PRO A 1 92 ? 14.416 -0.890 8.620 1.00 86.31 92 PRO A C 1
ATOM 667 O O . PRO A 1 92 ? 14.324 -2.110 8.690 1.00 86.31 92 PRO A O 1
ATOM 670 N N . ASP A 1 93 ? 13.769 -0.070 9.452 1.00 87.56 93 ASP A N 1
ATOM 671 C CA . ASP A 1 93 ? 13.013 -0.530 10.624 1.00 87.56 93 ASP A CA 1
ATOM 672 C C . ASP A 1 93 ? 11.546 -0.878 10.319 1.00 87.56 93 ASP A C 1
ATOM 674 O O . ASP A 1 93 ? 10.806 -1.306 11.206 1.00 87.56 93 ASP A O 1
ATOM 678 N N . ALA A 1 94 ? 11.094 -0.672 9.079 1.00 89.06 94 ALA A N 1
ATOM 679 C CA . ALA A 1 94 ? 9.766 -1.100 8.660 1.00 89.06 94 ALA A CA 1
ATOM 680 C C . ALA A 1 94 ? 9.745 -2.614 8.396 1.00 89.06 94 ALA A C 1
ATOM 682 O O . ALA A 1 94 ? 10.712 -3.206 7.917 1.00 89.06 94 ALA A O 1
ATOM 683 N N . SER A 1 95 ? 8.604 -3.248 8.650 1.00 91.81 95 SER A N 1
ATOM 684 C CA . SER A 1 95 ? 8.356 -4.632 8.246 1.00 91.81 95 SER A CA 1
ATOM 685 C C . SER A 1 95 ? 7.886 -4.679 6.796 1.00 91.81 95 SER A C 1
ATOM 687 O O . SER A 1 95 ? 6.996 -3.925 6.411 1.00 91.81 95 SER A O 1
ATOM 689 N N . TYR A 1 96 ? 8.438 -5.584 5.988 1.00 90.94 96 TYR A N 1
ATOM 690 C CA . TYR A 1 96 ? 8.126 -5.687 4.559 1.00 90.94 96 TYR A CA 1
ATOM 691 C C . TYR A 1 96 ? 7.404 -6.989 4.230 1.00 90.94 96 TYR A C 1
ATOM 693 O O . TYR A 1 96 ? 7.844 -8.066 4.624 1.00 90.94 96 TYR A O 1
ATOM 701 N N . VAL A 1 97 ? 6.321 -6.895 3.457 1.00 93.44 97 VAL A N 1
ATOM 702 C CA . VAL A 1 97 ? 5.504 -8.045 3.052 1.00 93.44 97 VAL A CA 1
ATOM 703 C C . VAL A 1 97 ? 5.348 -8.061 1.527 1.00 93.44 97 VAL A C 1
ATOM 705 O O . VAL A 1 97 ? 4.481 -7.371 0.982 1.00 93.44 97 VAL A O 1
ATOM 708 N N . PRO A 1 98 ? 6.160 -8.840 0.792 1.00 91.75 98 PRO A N 1
ATOM 709 C CA . PRO A 1 98 ? 5.945 -9.036 -0.632 1.00 91.75 98 PRO A CA 1
ATOM 710 C C . PRO A 1 98 ? 4.735 -9.952 -0.829 1.00 91.75 98 PRO A C 1
ATOM 712 O O . PRO A 1 98 ? 4.745 -11.122 -0.453 1.00 91.75 98 PRO A O 1
ATOM 715 N N . LEU A 1 99 ? 3.674 -9.428 -1.432 1.00 91.06 99 LEU A N 1
ATOM 716 C CA . LEU A 1 99 ? 2.479 -10.212 -1.732 1.00 91.06 99 LEU A CA 1
ATOM 717 C C . LEU A 1 99 ? 2.543 -10.813 -3.140 1.00 91.06 99 LEU A C 1
ATOM 719 O O . LEU A 1 99 ? 1.820 -11.767 -3.417 1.00 91.06 99 LEU A O 1
ATOM 723 N N . GLY A 1 100 ? 3.419 -10.309 -4.014 1.00 88.44 100 GLY A N 1
ATOM 724 C CA . GLY A 1 100 ? 3.652 -10.784 -5.383 1.00 88.44 100 GLY A CA 1
ATOM 725 C C . GLY A 1 100 ? 2.783 -10.080 -6.428 1.00 88.44 100 GLY A C 1
ATOM 726 O O . GLY A 1 100 ? 2.054 -9.139 -6.115 1.00 88.44 100 GLY A O 1
ATOM 727 N N . GLU A 1 101 ? 2.816 -10.579 -7.659 1.00 88.81 101 GLU A N 1
ATOM 728 C CA . GLU A 1 101 ? 2.188 -9.929 -8.818 1.00 88.81 101 GLU A CA 1
ATOM 729 C C . GLU A 1 101 ? 0.652 -9.906 -8.744 1.00 88.81 101 GLU A C 1
ATOM 731 O O . GLU A 1 101 ? 0.024 -10.798 -8.153 1.00 88.81 101 GLU A O 1
ATOM 736 N N . SER A 1 102 ? 0.054 -8.843 -9.287 1.00 89.31 102 SER A N 1
ATOM 737 C CA . SER A 1 102 ? -1.392 -8.618 -9.404 1.00 89.31 102 SER A CA 1
ATOM 738 C C . SER A 1 102 ? -1.653 -7.412 -10.302 1.00 89.31 102 SER A C 1
ATOM 740 O O . SER A 1 102 ? -0.842 -6.493 -10.306 1.00 89.31 102 SER A O 1
ATOM 742 N N . GLU A 1 103 ? -2.823 -7.358 -10.939 1.00 86.44 103 GLU A N 1
ATOM 743 C CA . GLU A 1 103 ? -3.315 -6.170 -11.658 1.00 86.44 103 GLU A CA 1
ATOM 744 C C . GLU A 1 103 ? -3.903 -5.095 -10.734 1.00 86.44 103 GLU A C 1
ATOM 746 O O . GLU A 1 103 ? -4.125 -3.961 -11.153 1.00 86.44 103 GLU A O 1
ATOM 751 N N . GLY A 1 104 ? -4.163 -5.429 -9.469 1.00 88.56 104 GLY A N 1
ATOM 752 C CA . GLY A 1 104 ? -4.736 -4.498 -8.503 1.00 88.56 104 GLY A CA 1
ATOM 753 C C . GLY A 1 104 ? -4.281 -4.744 -7.073 1.00 88.56 104 GLY A C 1
ATOM 754 O O . GLY A 1 104 ? -3.781 -5.819 -6.721 1.00 88.56 104 GLY A O 1
ATOM 755 N N . ALA A 1 105 ? -4.477 -3.723 -6.247 1.00 91.38 105 ALA A N 1
ATOM 756 C CA . ALA A 1 105 ? -4.150 -3.734 -4.831 1.00 91.38 105 ALA A CA 1
ATOM 757 C C . ALA A 1 105 ? -5.178 -2.937 -4.029 1.00 91.38 105 ALA A C 1
ATOM 759 O O . ALA A 1 105 ? -5.708 -1.928 -4.494 1.00 91.38 105 ALA A O 1
ATOM 760 N N . TYR A 1 106 ? -5.426 -3.404 -2.810 1.00 92.88 106 TYR A N 1
ATOM 761 C CA . TYR A 1 106 ? -6.399 -2.862 -1.872 1.00 92.88 106 TYR A CA 1
ATOM 762 C C . TYR A 1 106 ? -5.767 -2.840 -0.482 1.00 92.88 106 TYR A C 1
ATOM 764 O O . TYR A 1 106 ? -5.127 -3.819 -0.097 1.00 92.88 106 TYR A O 1
ATOM 772 N N . ILE A 1 107 ? -5.968 -1.757 0.262 1.00 92.56 107 ILE A N 1
ATOM 773 C CA . ILE A 1 107 ? -5.661 -1.653 1.690 1.00 92.56 107 ILE A CA 1
ATOM 774 C C . ILE A 1 107 ? -6.801 -0.928 2.395 1.00 92.56 107 ILE A C 1
ATOM 776 O O . ILE A 1 107 ? -7.256 0.123 1.945 1.00 92.56 107 ILE A O 1
ATOM 780 N N . THR A 1 108 ? -7.272 -1.491 3.492 1.00 91.88 108 THR A N 1
ATOM 781 C CA . THR A 1 108 ? -8.293 -0.886 4.352 1.00 91.88 108 THR A CA 1
ATOM 782 C C . THR A 1 108 ? -7.676 -0.002 5.428 1.00 91.88 108 THR A C 1
ATOM 784 O O . THR A 1 108 ? -6.481 -0.086 5.714 1.00 91.88 108 THR A O 1
ATOM 787 N N . GLY A 1 109 ? -8.485 0.863 6.039 1.00 88.75 109 GLY A N 1
ATOM 788 C CA . GLY A 1 109 ? -8.041 1.775 7.094 1.00 88.75 109 GLY A CA 1
ATOM 789 C C . GLY A 1 109 ? -7.563 1.096 8.380 1.00 88.75 109 GLY A C 1
ATOM 790 O O . GLY A 1 109 ? -6.925 1.747 9.199 1.00 88.75 109 GLY A O 1
ATOM 791 N N . ASP A 1 110 ? -7.840 -0.196 8.551 1.00 90.94 110 ASP A N 1
ATOM 792 C CA . ASP A 1 110 ? -7.349 -1.053 9.640 1.00 90.94 110 ASP A CA 1
ATOM 793 C C . ASP A 1 110 ? -6.160 -1.955 9.223 1.00 90.94 110 ASP A C 1
ATOM 795 O O . ASP A 1 110 ? -5.727 -2.803 10.002 1.00 90.94 110 ASP A O 1
ATOM 799 N N . GLY A 1 111 ? -5.615 -1.772 8.012 1.00 90.56 111 GLY A N 1
ATOM 800 C CA . GLY A 1 111 ? -4.370 -2.406 7.570 1.00 90.56 111 GLY A CA 1
ATOM 801 C C . GLY A 1 111 ? -4.511 -3.738 6.828 1.00 90.56 111 GLY A C 1
ATOM 802 O O . GLY A 1 111 ? -3.498 -4.375 6.525 1.00 90.56 111 GLY A O 1
ATOM 803 N N . VAL A 1 112 ? -5.723 -4.182 6.482 1.00 92.50 112 VAL A N 1
ATOM 804 C CA . VAL A 1 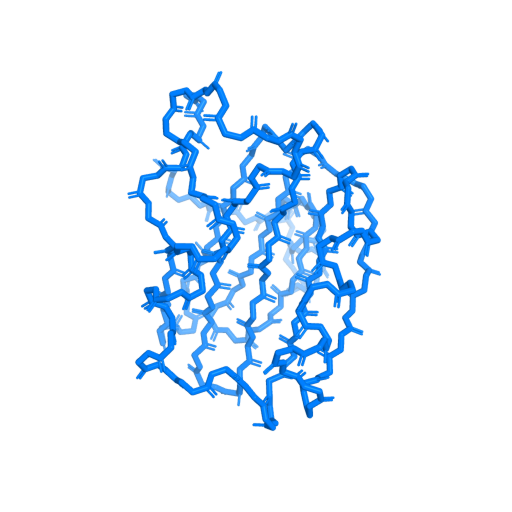112 ? -5.917 -5.414 5.701 1.00 92.50 112 VAL A CA 1
ATOM 805 C C . VAL A 1 112 ? -5.581 -5.176 4.228 1.00 92.50 112 VAL A C 1
ATOM 807 O O . VAL A 1 112 ? -6.258 -4.433 3.520 1.00 92.50 112 VAL A O 1
ATOM 810 N N . VAL A 1 113 ? -4.546 -5.866 3.737 1.00 93.81 113 VAL A N 1
ATOM 811 C CA . VAL A 1 113 ? -4.086 -5.764 2.342 1.00 93.81 113 VAL A CA 1
ATOM 812 C C . VAL A 1 113 ? -4.543 -6.958 1.502 1.00 93.81 113 VAL A C 1
ATOM 814 O O . VAL A 1 113 ? -4.435 -8.113 1.923 1.00 93.81 113 VAL A O 1
ATOM 817 N N . ALA A 1 114 ? -5.012 -6.706 0.280 1.00 93.81 114 ALA A N 1
ATOM 818 C CA . ALA A 1 114 ? -5.412 -7.748 -0.661 1.00 93.81 114 ALA A CA 1
ATOM 819 C C . ALA A 1 114 ? -5.118 -7.385 -2.122 1.00 93.81 114 ALA A C 1
ATOM 821 O O . ALA A 1 114 ? -5.030 -6.224 -2.504 1.00 93.81 114 ALA A O 1
ATOM 822 N N . LYS A 1 115 ? -5.013 -8.421 -2.962 1.00 92.50 115 LYS A N 1
ATOM 823 C CA . LYS A 1 115 ? -4.775 -8.308 -4.413 1.00 92.50 115 LYS A CA 1
ATOM 824 C C . LYS A 1 115 ? -6.042 -8.117 -5.251 1.00 92.50 115 LYS A C 1
ATOM 826 O O . LYS A 1 115 ? -5.967 -7.825 -6.435 1.00 92.50 115 LYS A O 1
ATOM 831 N N . SER A 1 116 ? -7.211 -8.363 -4.671 1.00 89.31 116 SER A N 1
ATOM 832 C CA . SER A 1 116 ? -8.497 -8.265 -5.363 1.00 89.31 116 SER A CA 1
ATOM 833 C C . SER A 1 116 ? -9.618 -8.000 -4.366 1.00 89.31 116 SER A C 1
ATOM 835 O O . SER A 1 116 ? -9.506 -8.413 -3.208 1.00 89.31 116 SER A O 1
ATOM 837 N N . LYS A 1 117 ? -10.727 -7.397 -4.823 1.00 88.38 117 LYS A N 1
ATOM 838 C CA . LYS A 1 117 ? -11.934 -7.204 -3.995 1.00 88.38 117 LYS A CA 1
ATOM 839 C C . LYS A 1 117 ? -12.416 -8.519 -3.378 1.00 88.38 117 LYS A C 1
ATOM 841 O O . LYS A 1 117 ? -12.708 -8.562 -2.193 1.00 88.38 117 LYS A O 1
ATOM 846 N N . ARG A 1 118 ? -12.402 -9.618 -4.145 1.00 87.56 118 ARG A N 1
ATOM 847 C CA . ARG A 1 118 ? -12.779 -10.956 -3.651 1.00 87.56 118 ARG A CA 1
ATOM 848 C C . ARG A 1 118 ? -11.883 -11.437 -2.508 1.00 87.56 118 ARG A C 1
ATOM 850 O O . ARG A 1 118 ? -12.375 -11.995 -1.536 1.00 87.56 118 ARG A O 1
ATOM 857 N N . ARG A 1 119 ? -10.564 -11.241 -2.616 1.00 87.75 119 ARG A N 1
ATOM 858 C CA . ARG A 1 119 ? -9.635 -11.613 -1.537 1.00 87.75 119 ARG A CA 1
ATOM 859 C C . ARG A 1 119 ? -9.795 -10.711 -0.321 1.00 87.75 119 ARG A C 1
ATOM 861 O O . ARG A 1 119 ? -9.629 -11.193 0.791 1.00 87.75 119 ARG A O 1
ATOM 868 N N . LEU A 1 120 ? -10.114 -9.436 -0.533 1.00 88.31 120 LEU A N 1
ATOM 869 C CA . LEU A 1 120 ? -10.412 -8.514 0.554 1.00 88.31 120 LEU A CA 1
ATOM 870 C C . LEU A 1 120 ? -11.680 -8.950 1.300 1.00 88.31 120 LEU A C 1
ATOM 872 O O . LEU A 1 120 ? -11.629 -9.128 2.508 1.00 88.31 120 LEU A O 1
ATOM 876 N N . ALA A 1 121 ? -12.758 -9.242 0.571 1.00 86.62 121 ALA A N 1
ATOM 877 C CA . ALA A 1 121 ? -14.013 -9.753 1.119 1.00 86.62 121 ALA A CA 1
ATOM 878 C C . ALA A 1 121 ? -13.791 -11.027 1.954 1.00 86.62 121 ALA A C 1
ATOM 880 O O . ALA A 1 121 ? -14.175 -11.080 3.119 1.00 86.62 121 ALA A O 1
ATOM 881 N N . GLY A 1 122 ? -13.028 -11.988 1.417 1.00 85.19 122 GLY A N 1
ATOM 882 C CA . GLY A 1 122 ? -12.659 -13.203 2.146 1.00 85.19 122 GLY A CA 1
ATOM 883 C C . GLY A 1 122 ? -11.849 -12.953 3.425 1.00 85.19 122 GLY A C 1
ATOM 884 O O . GLY A 1 122 ? -12.012 -13.690 4.390 1.00 85.19 122 GLY A O 1
ATOM 885 N N . ARG A 1 123 ? -11.011 -11.906 3.476 1.00 84.44 123 ARG A N 1
ATOM 886 C CA . ARG A 1 123 ? -10.296 -11.519 4.708 1.00 84.44 123 ARG A CA 1
ATOM 887 C C . ARG A 1 123 ? -11.203 -10.854 5.742 1.00 84.44 123 ARG A C 1
ATOM 889 O O . ARG A 1 123 ? -10.932 -10.980 6.929 1.00 84.44 123 ARG A O 1
ATOM 896 N N . TYR A 1 124 ? -12.262 -10.189 5.295 1.00 80.38 124 TYR A N 1
ATOM 897 C CA . TYR A 1 124 ? -13.289 -9.599 6.155 1.00 80.38 124 TYR A CA 1
ATOM 898 C C . TYR A 1 124 ? -14.395 -10.578 6.560 1.00 80.38 124 TYR A C 1
ATOM 900 O O . TYR A 1 124 ? -15.255 -10.219 7.357 1.00 80.38 124 TYR A O 1
ATOM 908 N N . GLY A 1 125 ? -14.399 -11.799 6.017 1.00 82.19 125 GLY A N 1
ATOM 909 C CA . GLY A 1 125 ? -15.477 -12.758 6.255 1.00 82.19 125 GLY A CA 1
ATOM 910 C C . GLY A 1 125 ? -16.814 -12.334 5.640 1.00 82.19 125 GLY A C 1
ATOM 911 O O . GLY A 1 125 ? -17.861 -12.720 6.149 1.00 82.19 125 GLY A O 1
ATOM 912 N N . VAL A 1 126 ? -16.785 -11.536 4.567 1.00 82.56 126 VAL A N 1
ATOM 913 C CA . VAL A 1 126 ? -17.977 -11.094 3.825 1.00 82.56 126 VAL A CA 1
ATOM 914 C C . VAL A 1 126 ? -17.958 -11.635 2.395 1.00 82.56 126 VAL A C 1
ATOM 916 O O . VAL A 1 126 ? -16.895 -11.911 1.837 1.00 82.56 126 VAL A O 1
ATOM 919 N N . ASP A 1 127 ? -19.132 -11.750 1.774 1.00 81.00 127 ASP A N 1
ATOM 920 C CA . ASP A 1 127 ? -19.262 -12.314 0.422 1.00 81.00 127 ASP A CA 1
ATOM 921 C C . ASP A 1 127 ? -18.766 -11.365 -0.677 1.00 81.00 127 ASP A C 1
ATOM 923 O O . ASP A 1 127 ? -18.237 -11.790 -1.708 1.00 81.00 127 ASP A O 1
AT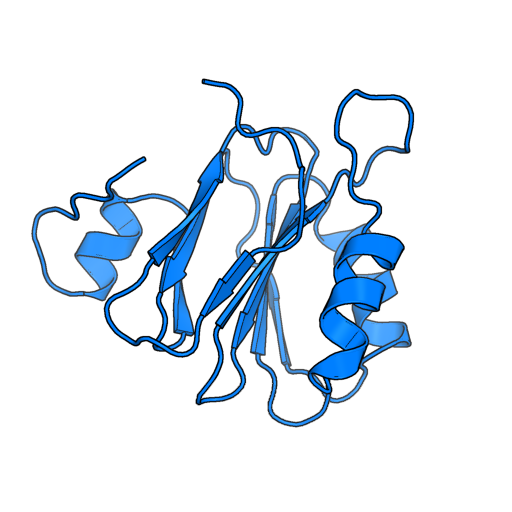OM 927 N N . SER A 1 128 ? -18.924 -10.056 -0.467 1.00 83.38 128 SER A N 1
ATOM 928 C CA . SER A 1 128 ? -18.471 -9.027 -1.401 1.00 83.38 128 SER A CA 1
ATOM 929 C C . SER A 1 128 ? -18.198 -7.704 -0.689 1.00 83.38 128 SER A C 1
ATOM 931 O O . SER A 1 128 ? -18.695 -7.459 0.406 1.00 83.38 128 SER A O 1
ATOM 933 N N . ILE A 1 129 ? -17.385 -6.856 -1.321 1.00 81.31 129 ILE A N 1
ATOM 934 C CA . ILE A 1 129 ? -17.118 -5.487 -0.876 1.00 81.31 129 ILE A CA 1
ATOM 935 C C . ILE A 1 129 ? -17.443 -4.553 -2.036 1.00 81.31 129 ILE A C 1
ATOM 937 O O . ILE A 1 129 ? -16.869 -4.683 -3.124 1.00 81.31 129 ILE A O 1
ATOM 941 N N . THR A 1 130 ? -18.328 -3.596 -1.779 1.00 81.25 130 THR A N 1
ATOM 942 C CA . THR A 1 130 ? -18.588 -2.469 -2.673 1.00 81.25 130 THR A CA 1
ATOM 943 C C . THR A 1 130 ? -17.635 -1.339 -2.309 1.00 81.25 130 THR A C 1
ATOM 945 O O . THR A 1 130 ? -17.483 -0.997 -1.141 1.00 81.25 130 THR A O 1
ATOM 948 N N . ILE A 1 131 ? -16.958 -0.791 -3.313 1.00 77.12 131 ILE A N 1
ATOM 949 C CA . ILE A 1 131 ? -16.076 0.365 -3.165 1.00 77.12 131 ILE A CA 1
ATOM 950 C C . ILE A 1 131 ? -16.595 1.386 -4.160 1.00 77.12 131 ILE A C 1
ATOM 952 O O . ILE A 1 131 ? -16.678 1.057 -5.345 1.00 77.12 131 ILE A O 1
ATOM 956 N N . ASP A 1 132 ? -16.950 2.572 -3.680 1.00 65.81 132 ASP A N 1
ATOM 957 C CA . ASP A 1 132 ? -17.298 3.690 -4.549 1.00 65.81 132 ASP A CA 1
ATOM 958 C C . ASP A 1 132 ? -16.022 4.125 -5.278 1.00 65.81 132 ASP A C 1
ATOM 960 O O . ASP A 1 132 ? -15.069 4.601 -4.648 1.00 65.81 132 ASP A O 1
ATOM 964 N N . GLU A 1 133 ? -15.959 3.832 -6.581 1.00 57.88 133 GLU A N 1
ATOM 965 C CA . GLU A 1 133 ? -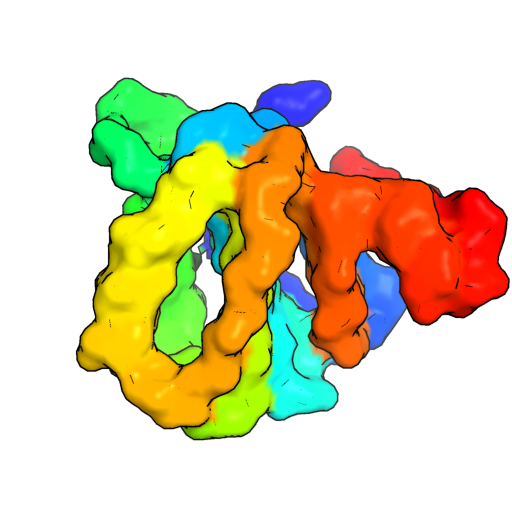14.745 3.992 -7.384 1.00 57.88 133 GLU A CA 1
ATOM 966 C C . GLU A 1 133 ? -14.494 5.420 -7.873 1.00 57.88 133 GLU A C 1
ATOM 968 O O . GLU A 1 133 ? -15.409 6.028 -8.469 1.00 57.88 133 GLU A O 1
#

Sequence (133 aa):
MRQGNKKGKKTTSRDKVLYTSDLGPCVAVCGFDGNTAFMIHSDSTGTSGIGRTSLKDGINSLVAMGTGSGWTISLIGGSVPGCMSYLQQRYPDASYVPLGESEGAYITGDGVVAKSKRRLAGRYGVDSITIDE

Foldseek 3Di:
DQPAAPAKDKDQDQADKDKHFQQAQWKWKWKDQQRMIIIDTADPPDDPDDRHCHLVNNVVVCVVVPQEASMEIEMEANNRVSSVVVCCVVHVNYHYHYPYYARMWMAGSRGDIDRDQCVSCVVVVHRGDDHPD

Radius of gyration: 13.62 Å; chains: 1; bounding box: 37×27×33 Å

Organism: NCBI:txid996637

pLDDT: mean 78.74, std 14.96, range [35.88, 93.81]